Protein AF-X0SDL1-F1 (afdb_monomer_lite)

InterPro domains:
  IPR007367 VapB45-like, C-terminal [PF04255] (1-33)
  IPR009057 Homedomain-like superfamily [SSF46689] (1-37)
  IPR036388 Winged helix-like DNA-binding domain superfamily [G3DSA:1.10.10.10] (1-46)

Sequence (49 aa):
ILGLLAQNVTIEEILEDYPGLEREDVLACIAYAHAVLGNESLEEIKITQ

Organism: NCBI:txid412755

Radius of gyration: 14.01 Å; chains: 1; bounding box: 22×38×28 Å

Structure (mmCIF, N/CA/C/O backbone):
data_AF-X0SDL1-F1
#
_entry.id   AF-X0SDL1-F1
#
loop_
_atom_site.group_PDB
_atom_site.id
_atom_site.type_symbol
_atom_site.label_atom_id
_atom_site.label_alt_id
_atom_site.label_comp_id
_atom_site.label_asym_id
_atom_site.label_entity_id
_atom_site.label_seq_id
_atom_site.pdbx_PDB_ins_code
_atom_site.Cartn_x
_atom_site.Cartn_y
_atom_site.Cartn_z
_atom_site.occupancy
_atom_site.B_iso_or_equiv
_atom_site.auth_seq_id
_atom_site.auth_comp_id
_atom_site.auth_asym_id
_atom_site.auth_atom_id
_atom_site.pdbx_PDB_model_num
ATOM 1 N N . ILE A 1 1 ? -5.180 -0.500 -1.333 1.00 88.12 1 ILE A N 1
ATOM 2 C CA . ILE A 1 1 ? -4.082 0.198 -0.618 1.00 88.12 1 ILE A CA 1
ATOM 3 C C . ILE A 1 1 ? -4.010 1.670 -1.029 1.00 88.12 1 ILE A C 1
ATOM 5 O O . ILE A 1 1 ? -4.518 2.484 -0.278 1.00 88.12 1 ILE A O 1
ATOM 9 N N . LEU A 1 2 ? -3.513 2.034 -2.222 1.00 88.56 2 LEU A N 1
ATOM 10 C CA . LEU A 1 2 ? -3.348 3.450 -2.629 1.00 88.56 2 LEU A CA 1
ATOM 11 C C . LEU A 1 2 ? -4.632 4.294 -2.532 1.00 88.56 2 LEU A C 1
ATOM 13 O O . LEU A 1 2 ? -4.596 5.406 -2.024 1.00 88.56 2 LEU A O 1
ATOM 17 N N . GLY A 1 3 ? -5.779 3.748 -2.951 1.00 91.75 3 GLY A N 1
ATOM 18 C CA . GLY A 1 3 ? -7.068 4.441 -2.823 1.00 91.75 3 GLY A CA 1
ATOM 19 C C . GLY A 1 3 ? -7.552 4.619 -1.378 1.00 91.75 3 GLY A C 1
ATOM 20 O O . GLY A 1 3 ? -8.292 5.555 -1.107 1.00 91.75 3 GLY A O 1
ATOM 21 N N . LEU A 1 4 ? -7.136 3.752 -0.449 1.00 92.44 4 LEU A N 1
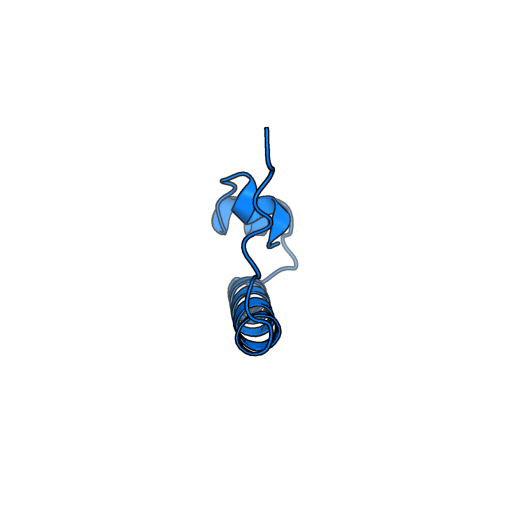ATOM 22 C CA . LEU A 1 4 ? -7.432 3.899 0.984 1.00 92.44 4 LEU A CA 1
ATOM 23 C C . LEU A 1 4 ? -6.526 4.976 1.591 1.00 92.44 4 LEU A C 1
ATOM 25 O O . LEU A 1 4 ? -7.015 5.888 2.247 1.00 92.44 4 LEU A O 1
ATOM 29 N N . LEU A 1 5 ? -5.232 4.943 1.259 1.00 89.50 5 LEU A N 1
ATOM 30 C CA . LEU A 1 5 ? -4.276 5.979 1.660 1.00 89.50 5 LEU A CA 1
ATOM 31 C C . LEU A 1 5 ? -4.707 7.373 1.166 1.00 89.50 5 LEU A C 1
ATOM 33 O O . LEU A 1 5 ? -4.630 8.344 1.910 1.00 89.50 5 LEU A O 1
ATOM 37 N N . ALA A 1 6 ? -5.233 7.473 -0.061 1.00 91.12 6 ALA A N 1
ATOM 38 C CA . ALA A 1 6 ? -5.770 8.721 -0.614 1.00 91.12 6 ALA A CA 1
ATOM 39 C C . ALA A 1 6 ? -7.026 9.234 0.119 1.00 91.12 6 ALA A C 1
ATOM 41 O O . ALA A 1 6 ? -7.317 10.426 0.079 1.00 91.12 6 ALA A O 1
ATOM 42 N N . GLN A 1 7 ? -7.758 8.348 0.797 1.00 94.19 7 GLN A N 1
ATOM 43 C CA . GLN A 1 7 ? -8.901 8.683 1.653 1.00 94.19 7 GLN A CA 1
ATOM 44 C C . GLN A 1 7 ? -8.484 8.961 3.104 1.00 94.19 7 GLN A C 1
ATOM 46 O O . GLN A 1 7 ? -9.336 8.995 3.988 1.00 94.19 7 GLN A O 1
ATOM 51 N N . ASN A 1 8 ? -7.189 9.189 3.353 1.00 90.88 8 ASN A N 1
ATOM 52 C CA . ASN A 1 8 ? -6.630 9.462 4.676 1.00 90.88 8 ASN A CA 1
ATOM 53 C C . ASN A 1 8 ? -6.665 8.269 5.651 1.00 90.88 8 ASN A C 1
ATOM 55 O O . ASN A 1 8 ? -6.437 8.465 6.843 1.00 90.88 8 ASN A O 1
ATOM 59 N N . VAL A 1 9 ? -6.909 7.052 5.149 1.00 95.25 9 VAL A N 1
ATOM 60 C CA . VAL A 1 9 ? -6.818 5.816 5.941 1.00 95.25 9 VAL A CA 1
ATOM 61 C C . VAL A 1 9 ? -5.348 5.525 6.241 1.00 95.25 9 VAL A C 1
ATOM 63 O O . VAL A 1 9 ? -4.499 5.595 5.346 1.00 95.25 9 VAL A O 1
ATOM 66 N N . THR A 1 10 ? -5.040 5.203 7.493 1.00 94.69 10 THR A N 1
ATOM 67 C CA . THR A 1 10 ? -3.679 4.877 7.935 1.00 94.69 10 THR A CA 1
ATOM 68 C C . THR A 1 10 ? -3.265 3.466 7.522 1.00 94.69 10 THR A C 1
ATOM 70 O O . THR A 1 10 ? -4.090 2.609 7.209 1.00 94.69 10 THR A O 1
ATOM 73 N N . ILE A 1 11 ? -1.956 3.202 7.513 1.00 93.25 11 ILE A N 1
ATOM 74 C CA . ILE A 1 11 ? -1.440 1.861 7.210 1.00 93.25 11 ILE A CA 1
ATOM 75 C C . ILE A 1 11 ? -1.909 0.874 8.283 1.00 93.25 11 ILE A C 1
ATOM 77 O O . ILE A 1 11 ? -2.273 -0.247 7.959 1.00 93.25 11 ILE A O 1
ATOM 81 N N . GLU A 1 12 ? -1.939 1.303 9.541 1.00 94.50 12 GLU A N 1
ATOM 82 C CA . GLU A 1 12 ? 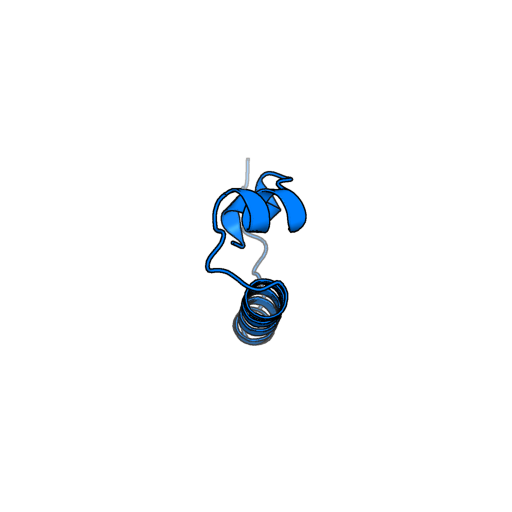-2.381 0.507 10.683 1.00 94.50 12 GLU A CA 1
ATOM 83 C C . GLU A 1 12 ? -3.842 0.061 10.533 1.00 94.50 12 GLU A C 1
ATOM 85 O O . GLU A 1 12 ? -4.114 -1.129 10.654 1.00 94.50 12 GLU A O 1
ATOM 90 N N . GLU A 1 13 ? -4.754 0.968 10.166 1.00 95.25 13 GLU A N 1
ATOM 91 C CA . GLU A 1 13 ? -6.164 0.632 9.898 1.00 95.25 13 GLU A CA 1
ATOM 92 C C . GLU A 1 13 ? -6.307 -0.366 8.737 1.00 95.25 13 GLU A C 1
ATOM 94 O O . GLU A 1 13 ? -7.100 -1.301 8.803 1.00 95.25 13 GLU A O 1
ATOM 99 N N . ILE A 1 14 ? -5.492 -0.224 7.686 1.00 93.69 14 ILE A N 1
ATOM 100 C CA . ILE A 1 14 ? -5.477 -1.182 6.571 1.00 93.69 14 ILE A CA 1
ATOM 101 C C . ILE A 1 14 ? -4.996 -2.561 7.050 1.00 93.69 14 ILE A C 1
ATOM 103 O O . ILE A 1 14 ? -5.527 -3.577 6.616 1.00 93.69 14 ILE A O 1
ATOM 107 N N . LEU A 1 15 ? -3.997 -2.634 7.927 1.00 94.38 15 LEU A N 1
ATOM 108 C CA . LEU A 1 15 ? -3.504 -3.917 8.440 1.00 94.38 15 LEU A CA 1
ATOM 109 C C . LEU A 1 15 ? -4.508 -4.584 9.394 1.00 94.38 15 LEU A C 1
ATOM 111 O O . LEU A 1 15 ? -4.594 -5.810 9.425 1.00 94.38 15 LEU A O 1
ATOM 115 N N . GLU A 1 16 ? -5.292 -3.799 10.137 1.00 95.06 16 GLU A N 1
ATOM 116 C CA . GLU A 1 16 ? -6.377 -4.315 10.980 1.00 95.06 16 GLU A CA 1
ATOM 117 C C . GLU A 1 16 ? -7.532 -4.896 10.149 1.00 95.06 16 GLU A C 1
ATOM 119 O O . GLU A 1 16 ? -8.004 -5.998 10.441 1.00 95.06 16 GLU A O 1
ATOM 124 N N . ASP A 1 17 ? -7.942 -4.210 9.078 1.00 93.81 17 ASP A N 1
ATOM 125 C CA . ASP A 1 17 ? -9.009 -4.672 8.178 1.00 93.81 17 ASP A CA 1
ATOM 126 C C . ASP A 1 17 ? -8.578 -5.859 7.297 1.00 93.81 17 ASP A C 1
ATOM 128 O O . ASP A 1 17 ? -9.409 -6.658 6.851 1.00 93.81 17 ASP A O 1
ATOM 132 N N . TYR A 1 18 ? -7.272 -5.991 7.044 1.00 92.50 18 TYR A N 1
ATOM 133 C CA . TYR A 1 18 ? -6.686 -7.025 6.194 1.00 92.50 18 TYR A CA 1
ATOM 134 C C . TYR A 1 18 ? -5.568 -7.777 6.940 1.00 92.50 18 TYR A C 1
ATOM 136 O O . TYR A 1 18 ? -4.392 -7.591 6.634 1.00 92.50 18 TYR A O 1
ATOM 144 N N . PRO A 1 19 ? -5.900 -8.709 7.856 1.00 89.44 19 PRO A N 1
ATOM 145 C CA . PRO A 1 19 ? -4.925 -9.387 8.724 1.00 89.44 19 PRO A CA 1
ATOM 146 C C . PRO A 1 19 ? -3.956 -10.336 7.998 1.00 89.44 19 PRO A C 1
ATOM 148 O O . PRO A 1 19 ? -3.039 -10.872 8.613 1.00 89.44 19 PRO A O 1
ATOM 151 N N . GLY A 1 20 ? -4.176 -10.594 6.705 1.00 93.25 20 GLY A N 1
ATOM 152 C CA . GLY A 1 20 ? -3.246 -11.340 5.850 1.00 93.25 20 GLY A CA 1
ATOM 153 C C . GLY A 1 20 ? -2.259 -10.453 5.091 1.00 93.25 20 GLY A C 1
ATOM 154 O O . GLY A 1 20 ? -1.503 -10.974 4.279 1.00 93.25 20 GLY A O 1
ATOM 155 N N . LEU A 1 21 ? -2.319 -9.137 5.294 1.00 93.50 21 LEU A N 1
ATOM 156 C CA . LEU A 1 21 ? -1.436 -8.166 4.671 1.00 93.50 21 LEU A CA 1
ATOM 157 C C . LEU A 1 21 ? -0.326 -7.800 5.655 1.00 93.50 21 LEU A C 1
ATOM 159 O O . LEU A 1 21 ? -0.598 -7.531 6.825 1.00 93.50 21 LEU A O 1
ATOM 163 N N . GLU A 1 22 ? 0.912 -7.758 5.181 1.00 95.25 22 GLU A N 1
ATOM 164 C CA . GLU A 1 22 ? 2.043 -7.278 5.968 1.00 95.25 22 GLU A CA 1
ATOM 165 C C . GLU A 1 22 ? 2.331 -5.804 5.653 1.00 95.25 22 GLU A C 1
ATOM 167 O O . GLU A 1 22 ? 1.944 -5.257 4.612 1.00 95.25 22 GLU A O 1
ATOM 172 N N . ARG A 1 23 ? 3.033 -5.113 6.559 1.00 93.81 23 ARG A N 1
ATOM 173 C CA . ARG A 1 23 ? 3.408 -3.705 6.337 1.00 93.81 23 ARG A CA 1
ATOM 174 C C . ARG A 1 23 ? 4.296 -3.575 5.095 1.00 93.81 23 ARG A C 1
ATOM 176 O O . ARG A 1 23 ? 4.210 -2.591 4.360 1.00 93.81 23 ARG A O 1
ATOM 183 N N . GLU A 1 24 ? 5.122 -4.579 4.855 1.00 95.50 24 GLU A N 1
ATOM 184 C CA . GLU A 1 24 ? 6.014 -4.725 3.716 1.00 95.50 24 GLU A CA 1
ATOM 185 C C . GLU A 1 24 ? 5.242 -4.737 2.390 1.00 95.50 24 GLU A C 1
ATOM 187 O O . GLU A 1 24 ? 5.680 -4.092 1.437 1.00 95.50 24 GLU A O 1
ATOM 192 N N . ASP A 1 25 ? 4.064 -5.366 2.337 1.00 94.06 25 ASP A N 1
ATOM 193 C CA . ASP A 1 25 ? 3.215 -5.390 1.140 1.00 94.06 25 ASP A CA 1
ATOM 194 C C . ASP A 1 25 ? 2.682 -3.995 0.799 1.00 94.06 25 ASP A C 1
ATOM 196 O O . ASP A 1 25 ? 2.668 -3.577 -0.364 1.00 94.06 25 ASP A O 1
ATOM 200 N N . VAL A 1 26 ? 2.276 -3.234 1.821 1.00 93.75 26 VAL A N 1
ATOM 201 C CA . VAL A 1 26 ? 1.814 -1.847 1.664 1.00 93.75 26 VAL A CA 1
ATOM 202 C C . VAL A 1 26 ? 2.934 -0.969 1.117 1.00 93.75 26 VAL A C 1
ATOM 204 O O . VAL A 1 26 ? 2.726 -0.225 0.154 1.00 93.75 26 VAL A O 1
ATOM 207 N N . LEU A 1 27 ? 4.134 -1.085 1.688 1.00 93.06 27 LEU A N 1
ATOM 208 C CA . LEU A 1 27 ? 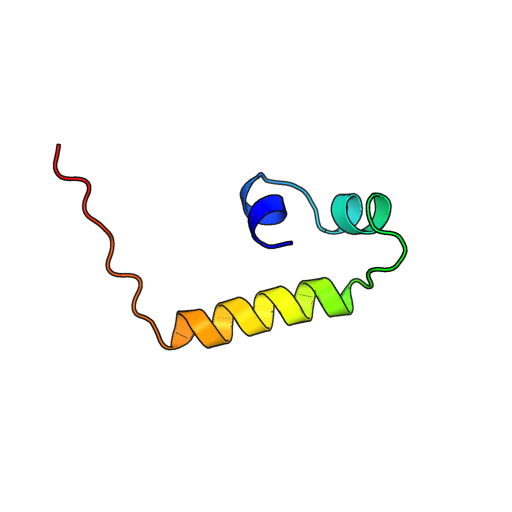5.308 -0.339 1.241 1.00 93.06 27 LEU A CA 1
ATOM 209 C C . LEU A 1 27 ? 5.736 -0.737 -0.176 1.00 93.06 27 LEU A C 1
ATOM 211 O O . LEU A 1 27 ? 6.031 0.142 -0.985 1.00 93.06 27 LEU A O 1
ATOM 215 N N . ALA A 1 28 ? 5.711 -2.028 -0.511 1.00 93.62 28 ALA A N 1
ATOM 216 C CA . ALA A 1 28 ? 5.992 -2.512 -1.859 1.00 93.62 28 ALA A CA 1
ATOM 217 C C . ALA A 1 28 ? 4.981 -1.961 -2.877 1.00 93.62 28 ALA A C 1
ATOM 219 O O . ALA A 1 28 ? 5.366 -1.554 -3.973 1.00 93.62 28 ALA A O 1
ATOM 220 N N . CYS A 1 29 ? 3.701 -1.870 -2.502 1.00 92.50 29 CYS A N 1
ATOM 221 C CA . CYS A 1 29 ? 2.655 -1.291 -3.341 1.00 92.50 29 CYS A CA 1
ATOM 222 C C . CYS A 1 29 ? 2.903 0.205 -3.613 1.00 92.50 29 CYS A C 1
ATOM 224 O O . CYS A 1 29 ? 2.776 0.655 -4.751 1.00 92.50 29 CYS A O 1
ATOM 226 N N . ILE A 1 30 ? 3.320 0.968 -2.594 1.00 90.50 30 ILE A N 1
ATOM 227 C CA . ILE A 1 30 ? 3.693 2.387 -2.736 1.00 90.50 30 ILE A CA 1
ATOM 228 C C . ILE A 1 30 ? 4.949 2.539 -3.600 1.00 90.50 30 ILE A C 1
ATOM 230 O O . ILE A 1 30 ? 4.974 3.380 -4.497 1.00 90.50 30 ILE A O 1
ATOM 234 N N . ALA A 1 31 ? 5.976 1.720 -3.370 1.00 90.94 31 ALA A N 1
ATOM 235 C CA . ALA A 1 31 ? 7.207 1.745 -4.154 1.00 90.94 31 ALA A CA 1
ATOM 236 C C . ALA A 1 31 ? 6.946 1.411 -5.629 1.00 90.94 31 ALA A C 1
ATOM 238 O O . ALA A 1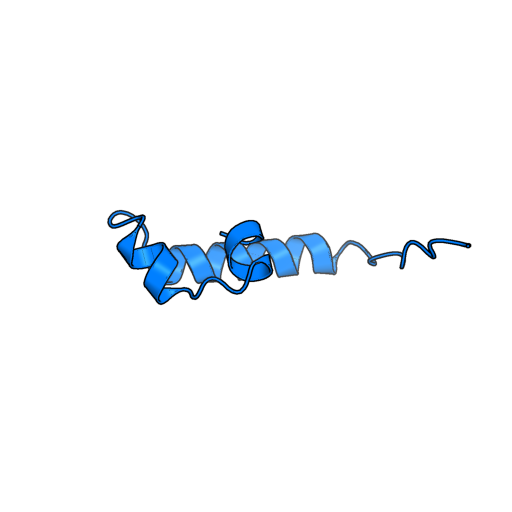 31 ? 7.477 2.079 -6.515 1.00 90.94 31 ALA A O 1
ATOM 239 N N . TYR A 1 32 ? 6.083 0.428 -5.898 1.00 89.88 32 TYR A N 1
ATOM 240 C CA . TYR A 1 32 ? 5.634 0.098 -7.247 1.00 89.88 32 TYR A CA 1
ATOM 241 C C . TYR A 1 32 ? 4.874 1.262 -7.883 1.00 89.88 32 TYR A C 1
ATOM 243 O O . TYR A 1 32 ? 5.202 1.661 -8.995 1.00 89.88 32 TYR A O 1
ATOM 251 N N . ALA A 1 33 ? 3.916 1.858 -7.169 1.00 88.88 33 ALA A N 1
ATOM 252 C CA . ALA A 1 33 ? 3.181 3.022 -7.656 1.00 88.88 33 ALA A CA 1
ATOM 253 C C . ALA A 1 33 ? 4.122 4.181 -7.998 1.00 88.88 33 ALA A C 1
ATOM 255 O O . ALA A 1 33 ? 4.011 4.769 -9.067 1.00 88.88 33 ALA A O 1
ATOM 256 N N . HIS A 1 34 ? 5.091 4.464 -7.127 1.00 86.19 34 HIS A N 1
ATOM 257 C CA . HIS A 1 34 ? 6.114 5.474 -7.365 1.00 86.19 34 HIS A CA 1
ATOM 258 C C . HIS A 1 34 ? 7.000 5.133 -8.572 1.00 86.19 34 HIS A C 1
ATOM 260 O O . HIS A 1 34 ? 7.324 6.019 -9.351 1.00 86.19 34 HIS A O 1
ATOM 266 N N . ALA A 1 35 ? 7.389 3.871 -8.763 1.00 86.94 35 ALA A N 1
ATOM 267 C CA . ALA A 1 35 ? 8.194 3.456 -9.912 1.00 86.94 35 ALA A CA 1
ATOM 268 C C . ALA A 1 35 ? 7.417 3.532 -11.238 1.00 86.94 35 ALA A C 1
ATOM 270 O O . ALA A 1 35 ? 7.974 3.952 -12.249 1.00 86.94 35 ALA A O 1
ATOM 271 N N . VAL A 1 36 ? 6.134 3.156 -11.231 1.00 84.50 36 VAL A N 1
ATOM 272 C CA . VAL A 1 36 ? 5.249 3.214 -12.405 1.00 84.50 36 VAL A CA 1
ATOM 273 C C . VAL A 1 36 ? 4.933 4.660 -12.775 1.00 84.50 36 VAL A C 1
ATOM 275 O O . VAL A 1 36 ? 5.097 5.045 -13.928 1.00 84.50 36 VAL A O 1
ATOM 278 N N . LEU A 1 37 ? 4.556 5.480 -11.791 1.00 78.81 37 LEU A N 1
ATOM 279 C CA . LEU A 1 37 ? 4.266 6.900 -11.994 1.00 78.81 37 LEU A CA 1
ATOM 280 C C . LEU A 1 37 ? 5.538 7.724 -12.219 1.00 78.81 37 LEU A C 1
ATOM 282 O O . LEU A 1 37 ? 5.495 8.737 -12.893 1.00 78.81 37 LEU A O 1
ATOM 286 N N . GLY A 1 38 ? 6.699 7.302 -11.717 1.00 66.81 38 GLY A N 1
ATOM 287 C CA . GLY A 1 38 ? 7.974 7.988 -11.950 1.00 66.81 38 GLY A CA 1
ATOM 288 C C . GLY A 1 38 ? 8.410 7.995 -13.419 1.00 66.81 38 GLY A C 1
ATOM 289 O O . GLY A 1 38 ? 9.253 8.807 -13.800 1.00 66.81 38 GLY A O 1
ATOM 290 N N . ASN A 1 39 ? 7.825 7.124 -14.249 1.00 58.62 39 ASN A N 1
ATOM 291 C CA . ASN A 1 39 ? 8.014 7.107 -15.699 1.00 58.62 39 ASN A CA 1
ATOM 292 C C . ASN A 1 39 ? 6.852 7.776 -16.465 1.00 58.62 39 ASN A C 1
ATOM 294 O O . ASN A 1 39 ? 6.931 7.922 -17.684 1.00 58.62 39 ASN A O 1
ATOM 298 N N . GLU A 1 40 ? 5.788 8.196 -15.781 1.00 55.88 40 GLU A N 1
ATOM 299 C CA . GLU A 1 40 ? 4.693 8.975 -16.354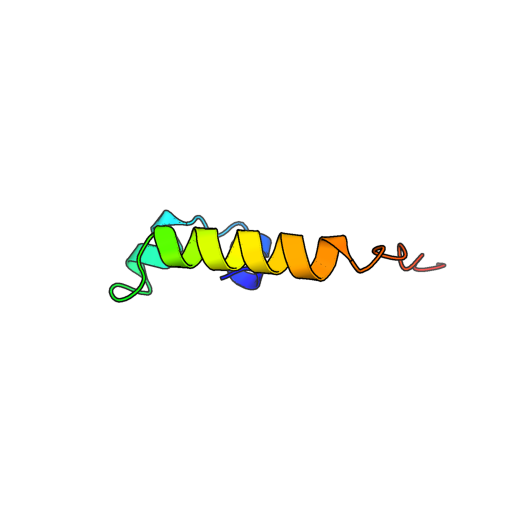 1.00 55.88 40 GLU A CA 1
ATOM 300 C C . GLU A 1 40 ? 4.697 10.368 -15.726 1.00 55.88 40 GLU A C 1
ATOM 302 O O . GLU A 1 40 ? 4.345 10.564 -14.566 1.00 55.88 40 GLU A O 1
ATOM 307 N N . SER A 1 41 ? 5.088 11.380 -16.501 1.00 57.03 41 SER A N 1
ATOM 308 C CA . SER A 1 41 ? 4.812 12.757 -16.107 1.00 57.03 41 SER A CA 1
ATOM 309 C C . SER A 1 41 ? 3.307 12.886 -15.889 1.00 57.03 41 SER A C 1
ATOM 311 O O . SER A 1 41 ? 2.546 12.768 -16.850 1.00 57.03 41 SER A O 1
ATOM 313 N N . LEU A 1 42 ? 2.887 13.113 -14.642 1.00 58.72 42 LEU A N 1
ATOM 314 C CA . LEU A 1 42 ? 1.535 13.547 -14.319 1.00 58.72 42 LEU A CA 1
ATOM 315 C C . LEU A 1 42 ? 1.325 14.883 -15.036 1.00 58.72 42 LEU A C 1
ATOM 317 O O . LEU A 1 42 ? 1.677 15.939 -14.510 1.00 58.72 42 LEU A O 1
ATOM 321 N N . GLU A 1 43 ? 0.826 14.841 -16.272 1.00 58.78 43 GLU A N 1
ATOM 322 C CA . GLU A 1 43 ? 0.303 16.035 -16.913 1.00 58.78 43 GLU A CA 1
ATOM 323 C C . GLU A 1 43 ? -0.853 16.494 -16.037 1.00 58.78 43 GLU A C 1
ATOM 325 O O . GLU A 1 43 ? -1.882 15.831 -15.908 1.00 58.78 43 GLU A O 1
ATOM 330 N N . GLU A 1 44 ? -0.615 17.609 -15.354 1.00 56.81 44 GLU A N 1
ATOM 331 C CA . GLU A 1 44 ? -1.599 18.320 -14.566 1.00 56.81 44 GLU A CA 1
ATOM 332 C C . GLU A 1 44 ? -2.789 18.587 -15.493 1.00 56.81 44 GLU A C 1
ATOM 334 O O . GLU A 1 44 ? -2.734 19.461 -16.363 1.00 56.81 44 GLU A O 1
ATOM 339 N N . ILE A 1 45 ? -3.847 17.778 -15.370 1.00 61.06 45 ILE A N 1
ATOM 340 C CA . ILE A 1 45 ? -5.089 18.000 -16.1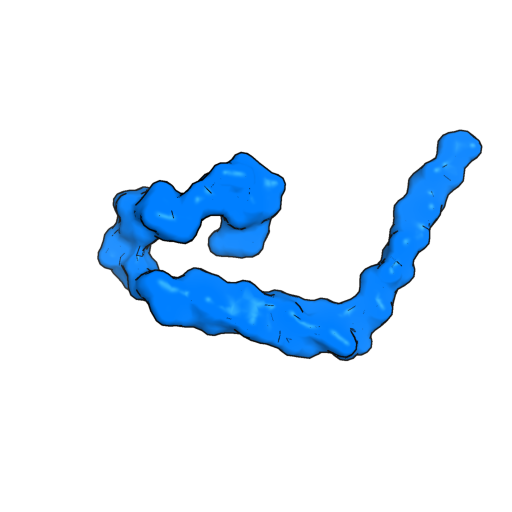02 1.00 61.06 45 ILE A CA 1
ATOM 341 C C . ILE A 1 45 ? -5.637 19.309 -15.550 1.00 61.06 45 ILE A C 1
ATOM 343 O O . ILE A 1 45 ? -6.306 19.342 -14.516 1.00 61.06 45 ILE A O 1
ATOM 347 N N . LYS A 1 46 ? -5.306 20.413 -16.225 1.00 52.91 46 LYS A N 1
ATOM 348 C CA . LYS A 1 46 ? -5.920 21.709 -15.982 1.00 52.91 46 LYS A CA 1
ATOM 349 C C . LYS A 1 46 ? -7.398 21.537 -16.279 1.00 52.91 46 LYS A C 1
ATOM 351 O O . LYS A 1 46 ? -7.810 21.542 -17.436 1.00 52.91 46 LYS A O 1
ATOM 356 N N . ILE A 1 47 ? -8.193 21.368 -15.228 1.00 64.69 47 ILE A N 1
ATOM 357 C CA . ILE A 1 47 ? -9.635 21.555 -15.306 1.00 64.69 47 ILE A CA 1
ATOM 358 C C . ILE A 1 47 ? -9.827 23.043 -15.617 1.00 64.69 47 ILE A C 1
ATOM 360 O O . ILE A 1 47 ? -9.811 23.887 -14.724 1.00 64.69 47 ILE A O 1
ATOM 364 N N . THR A 1 48 ? -9.887 23.381 -16.906 1.00 48.09 48 THR A N 1
ATOM 365 C CA . THR A 1 48 ? -10.284 24.712 -17.356 1.00 48.09 48 THR A CA 1
ATOM 366 C C . THR A 1 48 ? -11.748 24.886 -16.985 1.00 48.09 48 THR A C 1
ATOM 368 O O . THR A 1 48 ? -12.611 24.164 -17.485 1.00 48.09 48 THR A O 1
ATOM 371 N N . GLN A 1 49 ? -11.976 25.803 -16.048 1.00 48.72 49 GLN A N 1
ATOM 372 C CA . GLN A 1 49 ? -13.285 26.358 -15.731 1.00 48.72 49 GLN A CA 1
ATOM 373 C C . GLN A 1 49 ? -13.695 27.377 -16.796 1.00 48.72 49 GLN A C 1
ATOM 375 O O . GLN A 1 49 ? -12.785 28.075 -17.306 1.00 48.72 49 GLN A O 1
#

Secondary structure (DSSP, 8-state):
-HHHHTTT--HHHHHHH-TT--HHHHHHHHHHHHHHHTTS---------

Foldseek 3Di:
DVVCVVVVHDLVNVCVVPVVDDSVNVVVVVVVVCVVCVPPDPPPPPPDD

pLDDT: mean 83.29, std 15.32, range [48.09, 95.5]